Protein AF-A0AA37KWQ9-F1 (afdb_monomer)

Mean predicted aligned error: 9.17 Å

Radius of gyration: 20.0 Å; Cα contacts (8 Å, |Δi|>4): 66; chains: 1; bounding box: 49×27×64 Å

Sequence (111 aa):
MIFDPPLIQRNLFAMKKLIRIVLHAASLLGLMVIALTGRKDDLIYEMDPSIPPHAIEHGSGNHVVVAGVVFALVALVQAVLGVRTRSPWERTLSASLIIVGMVLVALSSAR

Structure (mmCIF, N/CA/C/O backbone):
data_AF-A0AA37KWQ9-F1
#
_entry.id   AF-A0AA37KWQ9-F1
#
loop_
_atom_site.group_PDB
_atom_site.id
_atom_site.type_symbol
_atom_site.label_atom_id
_atom_site.label_alt_id
_atom_site.label_comp_id
_atom_site.label_asym_id
_atom_site.label_entity_id
_atom_site.label_seq_id
_atom_site.pdbx_PDB_in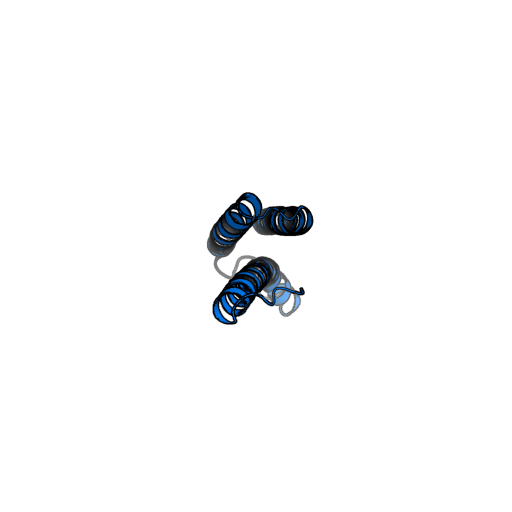s_code
_atom_site.Cartn_x
_atom_site.Cartn_y
_atom_site.Cartn_z
_atom_site.occupancy
_atom_site.B_iso_or_equiv
_atom_site.auth_seq_id
_atom_site.auth_comp_id
_atom_site.auth_asym_id
_atom_site.auth_atom_id
_atom_site.pdbx_PDB_model_num
ATOM 1 N N . MET A 1 1 ? -22.198 -5.043 37.375 1.00 43.47 1 MET A N 1
ATOM 2 C CA . MET A 1 1 ? -22.927 -5.606 36.218 1.00 43.47 1 MET A CA 1
ATOM 3 C C . MET A 1 1 ? -22.008 -5.544 35.012 1.00 43.47 1 MET A C 1
ATOM 5 O O . MET A 1 1 ? -21.673 -4.448 34.584 1.00 43.47 1 MET A O 1
ATOM 9 N N . ILE A 1 2 ? -21.532 -6.693 34.532 1.00 63.53 2 ILE A N 1
ATOM 10 C CA . ILE A 1 2 ? -20.770 -6.785 33.281 1.00 63.53 2 ILE A CA 1
ATOM 11 C C . ILE A 1 2 ? -21.821 -6.900 32.177 1.00 63.53 2 ILE A C 1
ATOM 13 O O . ILE A 1 2 ? -22.535 -7.895 32.108 1.00 63.53 2 ILE A O 1
ATOM 17 N N . PHE A 1 3 ? -21.999 -5.838 31.392 1.00 63.00 3 PHE A N 1
ATOM 18 C CA . PHE A 1 3 ? -22.842 -5.882 30.201 1.00 63.00 3 PHE A CA 1
ATOM 19 C C . PHE A 1 3 ? -22.073 -6.632 29.120 1.00 63.00 3 PHE A C 1
ATOM 21 O O . PHE A 1 3 ? -21.265 -6.040 28.404 1.00 63.00 3 PHE A O 1
ATOM 28 N N . ASP A 1 4 ? -22.308 -7.937 29.020 1.00 67.94 4 ASP A N 1
ATOM 29 C CA . ASP A 1 4 ? -21.870 -8.677 27.849 1.00 67.94 4 ASP A CA 1
ATOM 30 C C . ASP A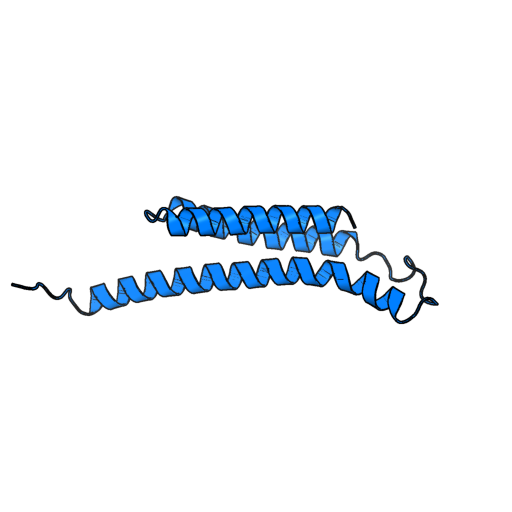 1 4 ? -22.614 -8.124 26.625 1.00 67.94 4 ASP A C 1
ATOM 32 O O . ASP A 1 4 ? -23.851 -8.098 26.605 1.00 67.94 4 ASP A O 1
ATOM 36 N N . PRO A 1 5 ? -21.897 -7.628 25.602 1.00 68.69 5 PRO A N 1
ATOM 37 C CA . PRO A 1 5 ? -22.543 -7.115 24.410 1.00 68.69 5 PRO A CA 1
ATOM 38 C C . PRO A 1 5 ? -23.295 -8.251 23.701 1.00 68.69 5 PRO A C 1
ATOM 40 O O . PRO A 1 5 ? -22.813 -9.390 23.672 1.00 68.69 5 PRO A O 1
ATOM 43 N N . PRO A 1 6 ? -24.449 -7.960 23.077 1.00 76.69 6 PRO A N 1
ATOM 44 C CA . PRO A 1 6 ? -25.245 -8.974 22.399 1.00 76.69 6 PRO A CA 1
ATOM 45 C C . PRO A 1 6 ? -24.416 -9.683 21.318 1.00 76.69 6 PRO A C 1
ATOM 47 O O . PRO A 1 6 ? -23.626 -9.055 20.609 1.00 7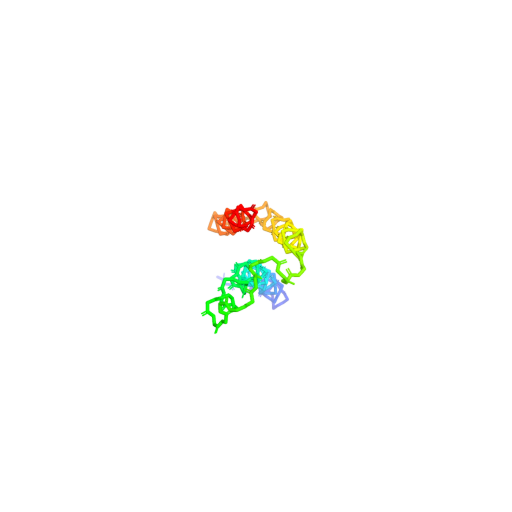6.69 6 PRO A O 1
ATOM 50 N N . LEU A 1 7 ? -24.622 -10.995 21.165 1.00 75.00 7 LEU A N 1
ATOM 51 C CA . LEU A 1 7 ? -23.888 -11.889 20.248 1.00 75.00 7 LEU A CA 1
ATOM 52 C C . LEU A 1 7 ? -23.708 -11.311 18.828 1.00 75.00 7 LEU A C 1
ATOM 54 O O . LEU A 1 7 ? -22.642 -11.429 18.224 1.00 75.00 7 LEU A O 1
ATOM 58 N N . ILE A 1 8 ? -24.726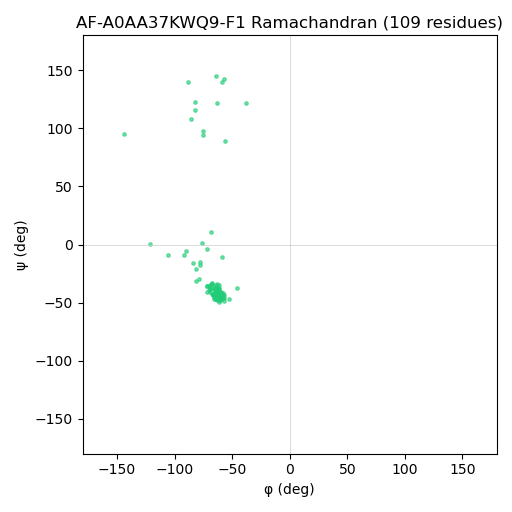 -10.608 18.328 1.00 72.81 8 ILE A N 1
ATOM 59 C CA . ILE A 1 8 ? -24.742 -9.953 17.012 1.00 72.81 8 ILE A CA 1
ATOM 60 C C . ILE A 1 8 ? -23.677 -8.844 16.906 1.00 72.81 8 ILE A C 1
ATOM 62 O O . ILE A 1 8 ? -22.973 -8.753 15.899 1.00 72.81 8 ILE A O 1
ATOM 66 N N . GLN A 1 9 ? -23.509 -8.023 17.948 1.00 74.69 9 GLN A N 1
ATOM 67 C CA . GLN A 1 9 ? -22.499 -6.958 17.981 1.00 74.69 9 GLN A CA 1
ATOM 68 C C . GLN A 1 9 ? -21.083 -7.547 17.979 1.00 74.69 9 GLN A C 1
ATOM 70 O O . GLN A 1 9 ? -20.245 -7.109 17.189 1.00 74.69 9 GLN A O 1
ATOM 75 N N . ARG A 1 10 ? -20.824 -8.586 18.790 1.00 74.56 10 ARG A N 1
ATOM 76 C CA . ARG A 1 10 ? -19.522 -9.284 18.819 1.00 74.56 10 ARG A CA 1
ATOM 77 C C . ARG A 1 10 ? -19.133 -9.826 17.446 1.00 74.56 10 ARG A C 1
ATOM 79 O O . ARG A 1 10 ? -18.005 -9.603 17.004 1.00 74.56 10 ARG A O 1
ATOM 86 N N . ASN A 1 11 ? -20.068 -10.478 16.758 1.00 81.56 11 ASN A N 1
ATOM 87 C CA . ASN A 1 11 ? -19.820 -11.048 15.434 1.00 81.56 11 ASN A CA 1
ATOM 88 C C . ASN A 1 11 ? -19.512 -9.963 14.397 1.00 81.56 11 ASN A C 1
ATOM 90 O O . ASN A 1 11 ? -18.574 -10.107 13.616 1.00 81.56 11 ASN A O 1
ATOM 94 N N . LEU A 1 12 ? -20.227 -8.837 14.438 1.00 80.75 12 LEU A N 1
ATOM 95 C CA . LEU A 1 12 ? -19.981 -7.722 13.527 1.00 80.75 12 LEU A CA 1
ATOM 96 C C . LEU A 1 12 ? -18.589 -7.101 13.721 1.00 80.75 12 LEU A C 1
ATOM 98 O O . LEU A 1 12 ? -17.905 -6.793 12.742 1.00 80.75 12 LEU A O 1
ATOM 102 N N . PHE A 1 13 ? -18.147 -6.919 14.969 1.00 80.56 13 PHE A N 1
ATOM 103 C CA . PHE A 1 13 ? -16.799 -6.423 15.261 1.00 80.56 13 PHE A CA 1
ATOM 104 C C . PHE A 1 13 ? -15.716 -7.408 14.809 1.00 80.56 13 PHE A C 1
ATOM 106 O O . PHE A 1 13 ? -14.741 -6.991 14.179 1.00 80.56 13 PHE A O 1
ATOM 113 N N . ALA A 1 14 ? -15.905 -8.704 15.071 1.00 82.00 14 ALA A N 1
ATOM 114 C CA . ALA A 1 14 ? -14.985 -9.748 14.633 1.00 82.00 14 ALA A CA 1
ATOM 115 C C . ALA A 1 14 ? -14.868 -9.799 13.101 1.00 82.00 14 ALA A C 1
ATOM 117 O O . ALA A 1 14 ? -13.756 -9.816 12.575 1.00 82.00 14 ALA A O 1
ATOM 118 N N . MET A 1 15 ? -15.991 -9.721 12.381 1.00 87.69 15 MET A N 1
ATOM 119 C CA . MET A 1 15 ? -16.001 -9.702 10.915 1.00 87.69 15 MET A CA 1
ATOM 120 C C . MET A 1 15 ? -15.314 -8.459 10.347 1.00 87.69 15 MET A C 1
ATOM 122 O O . MET A 1 15 ? -14.491 -8.574 9.443 1.00 87.69 15 MET A O 1
ATOM 126 N N . LYS A 1 16 ? -15.573 -7.270 10.905 1.00 85.56 16 LYS A N 1
ATOM 127 C CA . LYS A 1 16 ? -14.883 -6.036 10.487 1.00 85.56 16 LYS A CA 1
ATOM 128 C C . LYS A 1 16 ? -13.368 -6.139 10.676 1.00 85.56 16 LYS A C 1
ATOM 130 O O . LYS A 1 16 ? -12.617 -5.697 9.808 1.00 85.56 16 LYS A O 1
ATOM 135 N N . LYS A 1 17 ? -12.920 -6.732 11.787 1.00 85.44 17 LYS A N 1
ATOM 136 C CA . LYS A 1 17 ? -11.497 -6.971 12.056 1.00 85.44 17 LYS A CA 1
ATOM 137 C C . LYS A 1 17 ? -10.902 -7.979 11.070 1.00 85.44 17 LYS A C 1
ATOM 139 O O . LYS A 1 17 ? -9.833 -7.722 10.525 1.00 85.44 17 LYS A O 1
ATOM 144 N N . LEU 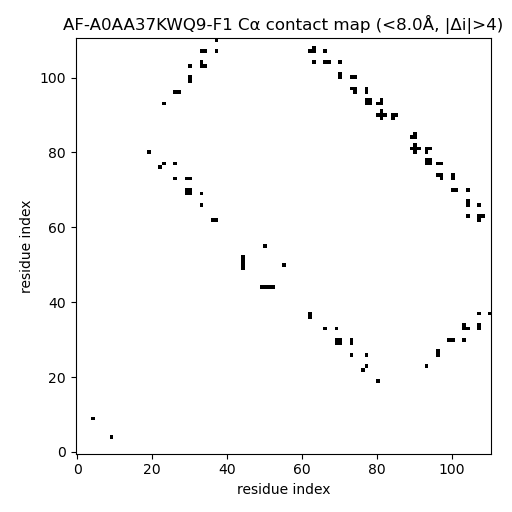A 1 18 ? -11.606 -9.078 10.797 1.00 89.94 18 LEU A N 1
ATOM 145 C CA . LEU A 1 18 ? -11.169 -10.098 9.843 1.00 89.94 18 LEU A CA 1
ATOM 146 C C . LEU A 1 18 ? -11.015 -9.524 8.430 1.00 89.94 18 LEU A C 1
ATOM 148 O O . LEU A 1 18 ? -9.979 -9.723 7.806 1.00 89.94 18 LEU A O 1
ATOM 152 N N . ILE A 1 19 ? -11.994 -8.746 7.960 1.00 89.31 19 ILE A N 1
ATOM 153 C CA . ILE A 1 19 ? -11.938 -8.091 6.645 1.00 89.31 19 ILE A CA 1
ATOM 154 C C . ILE A 1 19 ? -10.697 -7.197 6.537 1.00 89.31 19 ILE A C 1
ATOM 156 O O . ILE A 1 19 ? -9.999 -7.239 5.529 1.00 89.31 19 ILE A O 1
ATOM 160 N N . ARG A 1 20 ? -10.372 -6.423 7.582 1.00 87.44 20 ARG A N 1
ATOM 161 C CA . ARG A 1 20 ? -9.153 -5.596 7.587 1.00 87.44 20 ARG A CA 1
ATOM 162 C C . ARG A 1 20 ? -7.884 -6.435 7.476 1.00 87.44 20 ARG A C 1
ATOM 164 O O . ARG A 1 20 ? -7.019 -6.105 6.672 1.00 87.44 20 ARG A O 1
ATOM 171 N N . ILE A 1 21 ? -7.786 -7.522 8.243 1.00 89.75 21 ILE A N 1
ATOM 172 C CA . ILE A 1 21 ? -6.635 -8.435 8.185 1.00 89.75 21 ILE A CA 1
ATOM 173 C C . ILE A 1 21 ? -6.476 -8.999 6.769 1.00 89.75 21 ILE A C 1
ATOM 175 O O . ILE A 1 21 ? -5.377 -8.965 6.222 1.00 89.75 21 ILE A O 1
ATOM 179 N N . VAL A 1 22 ? -7.574 -9.445 6.154 1.00 93.88 22 VAL A N 1
ATOM 180 C CA . VAL A 1 22 ? -7.571 -9.964 4.779 1.00 93.88 22 VAL A CA 1
ATOM 181 C C . VAL A 1 22 ? -7.103 -8.901 3.784 1.00 93.88 22 VAL A C 1
ATOM 183 O O . VAL A 1 22 ? -6.292 -9.207 2.917 1.00 93.88 22 VAL A O 1
ATOM 186 N N . LEU A 1 23 ? -7.536 -7.645 3.923 1.00 93.00 23 LEU A N 1
ATOM 187 C CA . LEU A 1 23 ? -7.111 -6.558 3.032 1.00 93.00 23 LEU A CA 1
ATOM 188 C C . LEU A 1 23 ? -5.617 -6.226 3.165 1.00 93.00 23 LEU A C 1
ATOM 190 O O . LEU A 1 23 ? -4.956 -5.975 2.155 1.00 93.00 23 LEU A O 1
ATOM 194 N N . HIS A 1 24 ? -5.058 -6.256 4.379 1.00 91.38 24 HIS A N 1
ATOM 195 C CA . HIS A 1 24 ? -3.612 -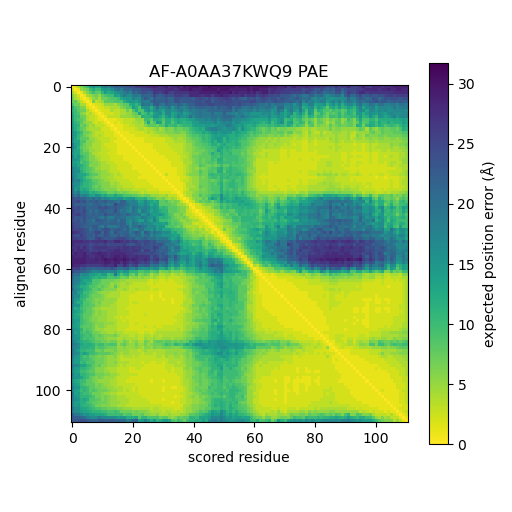6.107 4.568 1.00 91.38 24 HIS A CA 1
ATOM 196 C C . HIS A 1 24 ? -2.838 -7.295 3.989 1.00 91.38 24 HIS A C 1
ATOM 198 O O . HIS A 1 24 ? -1.850 -7.086 3.290 1.00 91.38 24 HIS A O 1
ATOM 204 N N . ALA A 1 25 ? -3.308 -8.527 4.205 1.00 93.69 25 ALA A N 1
ATOM 205 C CA . ALA A 1 25 ? -2.692 -9.723 3.632 1.00 93.69 25 ALA A CA 1
ATOM 206 C C . ALA A 1 25 ? -2.724 -9.704 2.094 1.00 93.69 25 ALA A C 1
ATOM 208 O O . ALA A 1 25 ? -1.707 -9.946 1.451 1.00 93.69 25 ALA A O 1
ATOM 209 N N . ALA A 1 26 ? -3.857 -9.331 1.496 1.00 93.44 26 ALA A N 1
ATOM 210 C CA . ALA A 1 26 ? -3.986 -9.167 0.051 1.00 93.44 26 ALA A CA 1
ATOM 211 C C . ALA A 1 26 ? -3.051 -8.075 -0.488 1.00 93.44 26 ALA A C 1
ATOM 213 O O . ALA A 1 26 ? -2.453 -8.239 -1.548 1.00 93.44 26 ALA A O 1
ATOM 214 N N . SER A 1 27 ? -2.869 -6.987 0.266 1.00 93.69 27 SER A N 1
ATOM 215 C CA . SER A 1 27 ? -1.926 -5.926 -0.099 1.00 93.69 27 SER A CA 1
ATOM 216 C C . SER A 1 27 ? -0.480 -6.413 -0.075 1.00 93.69 27 SER A C 1
ATOM 218 O O . SER A 1 27 ? 0.265 -6.138 -1.008 1.00 93.69 27 SER A O 1
ATOM 220 N N . LEU A 1 28 ? -0.092 -7.187 0.944 1.00 94.38 28 LEU A N 1
ATOM 221 C CA . LEU A 1 28 ? 1.227 -7.820 1.006 1.00 94.38 28 LEU A CA 1
ATOM 222 C C . LEU A 1 28 ? 1.461 -8.755 -0.184 1.00 94.38 28 LEU A C 1
ATOM 224 O O . LEU A 1 28 ? 2.524 -8.697 -0.795 1.00 94.38 28 LEU A O 1
ATOM 228 N N . LEU A 1 29 ? 0.465 -9.567 -0.550 1.00 93.88 29 LEU A N 1
ATOM 229 C CA . LEU A 1 29 ? 0.546 -10.433 -1.728 1.00 93.88 29 LEU A CA 1
ATOM 230 C C . LEU A 1 29 ? 0.713 -9.621 -3.017 1.00 93.88 29 LEU A C 1
ATOM 232 O O . LEU A 1 29 ? 1.579 -9.945 -3.824 1.00 93.88 29 LEU A O 1
ATOM 236 N N . GLY A 1 30 ? -0.054 -8.541 -3.189 1.00 91.06 30 GLY A N 1
ATOM 237 C CA . GLY A 1 30 ? 0.086 -7.641 -4.336 1.00 91.06 30 GLY A CA 1
ATOM 238 C C . GLY A 1 30 ? 1.491 -7.041 -4.439 1.00 91.06 30 GLY A C 1
ATOM 239 O O . GLY A 1 30 ? 2.109 -7.090 -5.498 1.00 91.06 30 GLY A O 1
ATOM 240 N N . LEU A 1 31 ? 2.041 -6.547 -3.327 1.00 92.88 31 LEU A N 1
ATOM 241 C CA . LEU A 1 31 ? 3.409 -6.022 -3.294 1.00 92.88 31 LEU A CA 1
ATOM 242 C C . LEU A 1 31 ? 4.461 -7.108 -3.564 1.00 92.88 31 LEU A C 1
ATOM 244 O O . LEU A 1 31 ? 5.444 -6.857 -4.259 1.00 92.88 31 LEU A O 1
ATOM 248 N N . MET A 1 32 ? 4.243 -8.330 -3.075 1.00 92.06 32 MET A N 1
ATOM 249 C CA . MET A 1 32 ? 5.130 -9.463 -3.342 1.00 92.06 32 MET A CA 1
ATOM 250 C C . MET A 1 32 ? 5.175 -9.814 -4.834 1.00 92.06 32 MET A C 1
ATOM 252 O O . MET A 1 32 ? 6.247 -10.111 -5.355 1.00 92.06 32 MET A O 1
ATOM 256 N N . VAL A 1 33 ? 4.044 -9.723 -5.542 1.00 88.56 33 VAL A N 1
ATOM 257 C CA . VAL A 1 33 ? 4.004 -9.907 -7.001 1.00 88.56 33 VAL A CA 1
ATOM 258 C C . VAL A 1 33 ? 4.902 -8.884 -7.699 1.00 88.56 33 VAL A C 1
ATOM 260 O O . VAL A 1 33 ? 5.717 -9.275 -8.533 1.00 88.56 33 VAL A O 1
ATOM 263 N N . ILE A 1 34 ? 4.834 -7.604 -7.313 1.00 88.44 34 ILE A N 1
ATOM 264 C CA . ILE A 1 34 ? 5.705 -6.556 -7.877 1.00 88.44 34 ILE A CA 1
ATOM 265 C C . ILE A 1 34 ? 7.184 -6.921 -7.676 1.00 88.44 34 ILE A C 1
ATOM 267 O O . ILE A 1 34 ? 7.959 -6.918 -8.629 1.00 88.44 34 ILE A O 1
ATOM 271 N N . ALA A 1 35 ? 7.562 -7.315 -6.457 1.00 86.19 35 ALA A N 1
ATOM 272 C CA . ALA A 1 35 ? 8.945 -7.650 -6.117 1.00 86.19 35 ALA A CA 1
ATOM 273 C C . ALA A 1 35 ? 9.500 -8.867 -6.886 1.00 86.19 35 ALA A C 1
ATOM 275 O O . ALA A 1 35 ? 10.691 -8.917 -7.192 1.00 86.19 35 ALA A O 1
ATOM 276 N N . LEU A 1 36 ? 8.658 -9.861 -7.182 1.00 81.88 36 LEU A N 1
ATOM 277 C CA . LEU A 1 36 ? 9.076 -11.087 -7.870 1.00 81.88 36 LEU A CA 1
ATOM 278 C C . LEU A 1 36 ? 9.173 -10.919 -9.386 1.00 81.88 36 LEU A C 1
ATOM 280 O O . LEU A 1 36 ? 9.987 -11.587 -10.023 1.00 81.88 36 LEU A O 1
ATOM 284 N N . THR A 1 37 ? 8.343 -10.055 -9.968 1.00 73.38 37 THR A N 1
ATOM 285 C CA . THR A 1 37 ? 8.259 -9.927 -11.428 1.00 73.38 37 THR A CA 1
ATOM 286 C C . THR A 1 37 ? 9.543 -9.327 -12.007 1.00 73.38 37 THR A C 1
ATOM 288 O O . THR A 1 37 ? 10.029 -9.826 -13.013 1.00 73.38 37 THR A O 1
ATOM 291 N N . GLY A 1 38 ? 10.174 -8.372 -11.315 1.00 63.31 38 GLY A N 1
ATOM 292 C CA . GLY A 1 38 ? 11.428 -7.747 -11.760 1.00 63.31 38 GLY A CA 1
ATOM 293 C C . GLY A 1 38 ? 12.709 -8.580 -11.584 1.00 63.31 38 GLY A C 1
ATOM 294 O O . GLY A 1 38 ? 13.783 -8.067 -11.872 1.00 63.31 38 GLY A O 1
ATOM 295 N N . ARG A 1 39 ? 12.639 -9.822 -11.070 1.00 64.31 39 ARG A N 1
ATOM 296 C CA . ARG A 1 39 ? 13.807 -10.722 -10.886 1.00 64.31 39 ARG A CA 1
ATOM 297 C C . ARG A 1 39 ? 13.881 -11.871 -11.894 1.00 64.31 39 ARG A C 1
ATOM 299 O O . ARG A 1 39 ? 14.859 -12.613 -11.881 1.00 64.31 39 ARG A O 1
ATOM 306 N N . LYS A 1 40 ? 12.836 -12.085 -12.698 1.00 63.00 40 LYS A N 1
ATOM 307 C CA . LYS A 1 40 ? 12.777 -13.229 -13.622 1.00 63.00 40 LYS A CA 1
ATOM 308 C C . LYS A 1 40 ? 13.761 -13.088 -14.776 1.00 63.00 40 LYS A C 1
ATOM 310 O O . LYS A 1 40 ? 14.393 -14.074 -15.134 1.00 63.00 40 LYS A O 1
ATOM 315 N N . ASP A 1 41 ? 13.909 -11.879 -15.297 1.00 61.31 41 ASP A N 1
ATOM 316 C CA . ASP A 1 41 ? 14.729 -11.631 -16.482 1.00 61.31 41 ASP A CA 1
ATOM 317 C C . ASP A 1 41 ? 16.226 -11.763 -16.151 1.00 61.31 41 ASP A C 1
ATOM 319 O O . ASP A 1 41 ? 16.955 -12.449 -16.866 1.00 61.31 41 ASP A O 1
ATOM 323 N N . ASP A 1 42 ? 16.643 -11.243 -14.989 1.00 63.88 42 ASP A N 1
ATOM 324 C CA . ASP A 1 42 ? 18.003 -11.404 -14.451 1.00 63.88 42 ASP A CA 1
ATOM 325 C C . ASP A 1 42 ? 18.376 -12.887 -14.269 1.00 63.88 42 ASP A C 1
ATOM 327 O O . ASP A 1 42 ? 19.473 -13.311 -14.627 1.00 63.88 42 ASP A O 1
ATOM 331 N N . LEU A 1 43 ? 17.449 -13.696 -13.738 1.00 63.88 43 LEU A N 1
ATOM 332 C CA . LEU A 1 43 ? 17.689 -15.115 -13.462 1.00 63.88 43 LEU A CA 1
ATOM 333 C C . LEU A 1 43 ? 17.818 -15.945 -14.746 1.00 63.88 43 LEU A C 1
ATOM 335 O O . LEU A 1 43 ? 18.618 -16.874 -14.803 1.00 63.88 43 LEU A O 1
ATOM 339 N N . ILE A 1 44 ? 17.021 -15.631 -15.771 1.00 66.06 44 ILE A N 1
ATOM 340 C CA . ILE A 1 44 ? 17.069 -16.340 -17.056 1.00 66.06 44 ILE A CA 1
ATOM 341 C C . ILE A 1 44 ? 18.396 -16.058 -17.761 1.00 66.06 44 ILE A C 1
ATOM 343 O O . ILE A 1 44 ? 19.029 -16.990 -18.251 1.00 66.06 44 ILE A O 1
ATOM 347 N N . TYR A 1 45 ? 18.845 -14.801 -17.746 1.00 63.47 45 TYR A N 1
ATOM 348 C CA . TYR A 1 45 ? 20.145 -14.422 -18.293 1.00 63.47 45 TYR A CA 1
ATOM 349 C C . TYR A 1 45 ? 21.312 -15.084 -17.541 1.00 63.47 45 TYR A C 1
ATOM 351 O O . TYR A 1 45 ? 22.284 -15.517 -18.155 1.00 63.47 45 TYR A O 1
ATOM 359 N N . GLU A 1 46 ? 21.209 -15.213 -16.215 1.00 68.81 46 GLU A N 1
ATOM 360 C CA . GLU A 1 46 ? 22.224 -15.893 -15.402 1.00 68.81 46 GLU A CA 1
ATOM 361 C C . GLU A 1 46 ? 22.279 -17.411 -15.665 1.00 68.81 46 GLU A C 1
ATOM 363 O O . GLU A 1 46 ? 23.355 -18.007 -15.630 1.00 68.81 46 GLU A O 1
ATOM 368 N N . MET A 1 47 ? 21.138 -18.045 -15.959 1.00 75.31 47 MET A N 1
ATOM 369 C CA . MET A 1 47 ? 21.061 -19.481 -16.255 1.00 75.31 47 MET A CA 1
ATOM 370 C C . MET A 1 47 ? 21.496 -19.849 -17.678 1.00 75.31 47 MET A C 1
ATOM 372 O O . MET A 1 47 ? 21.986 -20.961 -17.884 1.00 75.31 47 MET A O 1
ATOM 376 N N . ASP A 1 48 ? 21.312 -18.956 -18.650 1.00 73.12 48 ASP A N 1
ATOM 377 C CA . ASP A 1 48 ? 21.756 -19.162 -20.026 1.00 73.12 48 ASP A CA 1
ATOM 378 C C . ASP A 1 48 ? 22.244 -17.843 -20.658 1.00 73.12 48 ASP A C 1
ATOM 380 O O . ASP A 1 48 ? 21.450 -17.089 -21.232 1.00 73.12 48 ASP A O 1
ATOM 384 N N . PRO A 1 49 ? 23.562 -17.570 -20.615 1.00 69.50 49 PRO A N 1
ATOM 385 C CA . PRO A 1 49 ? 24.135 -16.337 -21.150 1.00 69.50 49 PRO A CA 1
ATOM 386 C C . PRO A 1 49 ? 24.128 -16.284 -22.686 1.00 69.50 49 PRO A C 1
ATOM 388 O O . PRO A 1 49 ? 24.538 -15.276 -23.264 1.00 69.50 49 PRO A O 1
ATOM 391 N N . SER A 1 50 ? 23.701 -17.354 -23.371 1.00 75.25 50 SER A N 1
ATOM 392 C CA . SER A 1 50 ? 23.548 -17.356 -24.829 1.00 75.25 50 SER A CA 1
ATOM 393 C C . SER A 1 50 ? 22.271 -16.650 -25.296 1.00 75.25 50 SER A C 1
ATOM 395 O O . SER A 1 50 ? 22.175 -16.291 -26.471 1.00 75.25 50 SER A O 1
ATOM 397 N N . ILE A 1 51 ? 21.323 -16.398 -24.385 1.00 67.00 51 ILE A N 1
ATOM 398 C CA . ILE A 1 51 ? 20.117 -15.612 -24.642 1.00 67.00 51 ILE A CA 1
ATOM 399 C C . ILE A 1 51 ? 20.478 -14.123 -24.514 1.00 67.00 51 ILE A C 1
ATOM 401 O O . ILE A 1 51 ? 20.825 -13.667 -23.422 1.00 67.00 51 ILE A O 1
ATOM 405 N N . PRO A 1 52 ? 20.398 -13.326 -25.597 1.00 63.59 52 PRO A N 1
ATOM 406 C CA . PRO A 1 52 ? 20.693 -11.904 -25.520 1.00 63.59 52 PRO A CA 1
ATOM 407 C C . PRO A 1 52 ? 19.773 -11.212 -24.500 1.00 63.59 52 PRO A C 1
ATOM 409 O O . PRO A 1 52 ? 18.565 -11.468 -24.526 1.00 63.59 52 PRO A O 1
ATOM 412 N N . PRO A 1 53 ? 20.281 -10.258 -23.693 1.00 56.44 53 PRO A N 1
ATOM 413 C CA . PRO A 1 53 ? 19.485 -9.537 -22.690 1.00 56.44 53 PRO A CA 1
ATOM 414 C C . PRO A 1 53 ? 18.282 -8.770 -23.276 1.00 56.44 53 PRO A C 1
ATOM 416 O O . PRO A 1 53 ? 17.430 -8.273 -22.545 1.00 56.44 53 PRO A O 1
ATOM 419 N N . HIS A 1 54 ? 18.213 -8.652 -24.605 1.00 56.50 54 HIS A N 1
ATOM 420 C CA . HIS A 1 54 ? 17.175 -7.942 -25.353 1.00 56.50 54 HIS A CA 1
ATOM 421 C C . HIS A 1 54 ? 16.416 -8.841 -26.349 1.00 56.50 54 HIS A C 1
ATOM 423 O O . HIS A 1 54 ? 15.555 -8.348 -27.070 1.00 56.50 54 HIS A O 1
ATOM 429 N N . ALA A 1 55 ? 16.744 -10.139 -26.438 1.00 55.44 55 ALA A N 1
ATOM 430 C CA . ALA A 1 55 ? 16.081 -11.072 -27.359 1.00 55.44 55 ALA A CA 1
ATOM 431 C C . ALA A 1 55 ? 14.751 -11.604 -26.816 1.00 55.44 55 ALA A C 1
ATOM 433 O O . ALA A 1 55 ? 13.898 -12.036 -27.589 1.00 55.44 55 ALA A O 1
ATOM 434 N N . ILE A 1 56 ? 14.557 -11.541 -25.496 1.00 56.84 56 ILE A N 1
ATOM 435 C CA . ILE A 1 56 ? 13.231 -11.659 -24.900 1.00 56.84 56 ILE A CA 1
ATOM 436 C C . ILE A 1 56 ? 12.550 -10.318 -25.166 1.00 56.84 56 ILE A C 1
ATOM 438 O O . ILE A 1 56 ? 12.835 -9.322 -24.498 1.00 56.84 56 ILE A O 1
ATOM 442 N N . GLU A 1 57 ? 11.735 -10.288 -26.222 1.00 48.97 57 GLU A N 1
ATOM 443 C CA . GLU A 1 57 ? 10.943 -9.137 -26.648 1.00 48.97 57 GLU A CA 1
ATOM 444 C C . GLU A 1 57 ? 10.402 -8.395 -25.423 1.00 48.97 57 GLU A C 1
ATOM 446 O O . GLU A 1 57 ? 9.763 -8.981 -24.547 1.00 48.97 57 GLU A O 1
ATOM 451 N N . HIS A 1 58 ? 10.750 -7.114 -25.328 1.00 51.28 58 HIS A N 1
ATOM 452 C CA . HIS A 1 58 ? 10.519 -6.270 -24.171 1.00 51.28 58 HIS A CA 1
ATOM 453 C C . HIS A 1 58 ? 9.036 -6.202 -23.767 1.00 51.28 58 HIS A C 1
ATOM 455 O O . HIS A 1 58 ? 8.328 -5.241 -24.048 1.00 51.28 58 HIS A O 1
ATOM 461 N N . GLY A 1 59 ? 8.622 -7.136 -22.913 1.00 50.00 59 GLY A N 1
ATOM 462 C CA . GLY A 1 59 ? 7.567 -6.935 -21.923 1.00 50.00 59 GLY A CA 1
ATOM 463 C C . GLY A 1 59 ? 7.983 -5.961 -20.808 1.00 50.00 59 GLY A C 1
ATOM 464 O O . GLY A 1 59 ? 7.278 -5.856 -19.804 1.00 50.00 59 GLY A O 1
ATOM 465 N N . SER A 1 60 ? 9.114 -5.254 -20.963 1.00 54.09 60 SER A N 1
ATOM 466 C CA . SER A 1 60 ? 9.638 -4.256 -20.023 1.00 54.09 60 SER A CA 1
ATOM 467 C C . SER A 1 60 ? 8.583 -3.187 -19.682 1.00 54.09 60 SER A C 1
ATOM 469 O O . SER A 1 60 ? 8.258 -2.959 -18.521 1.00 54.09 60 SER A O 1
ATOM 471 N N . GLY A 1 61 ? 7.901 -2.633 -20.690 1.00 57.56 61 GLY A N 1
ATOM 472 C CA . GLY A 1 61 ? 6.796 -1.700 -20.442 1.00 57.56 61 GLY A CA 1
ATOM 473 C C . GLY A 1 61 ? 5.608 -2.349 -19.720 1.00 57.56 61 GLY A C 1
ATOM 474 O O . GLY A 1 61 ? 4.970 -1.725 -18.874 1.00 57.56 61 GLY A O 1
ATOM 475 N N . ASN A 1 62 ? 5.322 -3.621 -20.010 1.00 73.12 62 ASN A N 1
ATOM 476 C CA . ASN A 1 62 ? 4.159 -4.306 -19.456 1.00 73.12 62 ASN A CA 1
ATOM 477 C C . ASN A 1 62 ? 4.309 -4.561 -17.949 1.00 73.12 62 ASN A C 1
ATOM 479 O O . ASN A 1 62 ? 3.360 -4.345 -17.200 1.00 73.12 62 ASN A O 1
ATOM 483 N N . HIS A 1 63 ? 5.492 -4.960 -17.471 1.00 75.50 63 HIS A N 1
ATOM 484 C CA . HIS A 1 63 ? 5.673 -5.225 -16.042 1.00 75.50 63 HIS A CA 1
ATOM 485 C C . HIS A 1 63 ? 5.673 -3.938 -15.201 1.00 75.50 63 HIS A C 1
ATOM 487 O O . HIS A 1 63 ? 5.101 -3.948 -14.112 1.00 75.50 63 HIS A O 1
ATOM 493 N N . VAL A 1 64 ? 6.219 -2.823 -15.707 1.00 82.44 64 VAL A N 1
ATOM 494 C CA . VAL A 1 64 ? 6.160 -1.514 -15.026 1.00 82.44 64 VAL A CA 1
ATOM 495 C C . VAL A 1 64 ? 4.718 -1.009 -14.945 1.00 82.44 64 VAL A C 1
ATOM 497 O O . VAL A 1 64 ? 4.275 -0.550 -13.891 1.00 82.44 64 VAL A O 1
ATOM 500 N N . VAL A 1 65 ? 3.946 -1.147 -16.030 1.00 85.44 65 VAL A N 1
ATOM 501 C CA . VAL A 1 65 ? 2.517 -0.791 -16.049 1.00 85.44 65 VAL A CA 1
ATOM 502 C C . VAL A 1 65 ? 1.726 -1.663 -15.072 1.00 85.44 65 VAL A C 1
ATOM 504 O O . VAL A 1 65 ? 0.953 -1.137 -14.271 1.00 85.44 65 VAL A O 1
ATOM 507 N N . VAL A 1 66 ? 1.950 -2.980 -15.073 1.00 86.88 66 VAL A N 1
ATOM 508 C CA . VAL A 1 66 ? 1.309 -3.905 -14.125 1.00 86.88 66 VAL A CA 1
ATOM 509 C C . VAL A 1 66 ? 1.690 -3.560 -12.684 1.00 86.88 66 VAL A C 1
ATOM 511 O O . VAL A 1 66 ? 0.805 -3.482 -11.832 1.00 86.88 66 VAL A O 1
ATOM 514 N N . ALA A 1 67 ? 2.966 -3.283 -12.403 1.00 89.56 67 ALA A N 1
ATOM 515 C CA . ALA A 1 67 ? 3.426 -2.860 -11.084 1.00 89.56 67 ALA A CA 1
ATOM 516 C C . ALA A 1 67 ? 2.740 -1.563 -10.633 1.00 89.56 67 ALA A C 1
ATOM 518 O O . ALA A 1 67 ? 2.264 -1.483 -9.499 1.00 89.56 67 ALA A O 1
ATOM 519 N N . GLY A 1 68 ? 2.614 -0.584 -11.532 1.00 90.75 68 GLY A N 1
ATOM 520 C CA . GLY A 1 68 ? 1.899 0.665 -11.283 1.00 90.75 68 GLY A CA 1
ATOM 521 C C . GLY A 1 68 ? 0.418 0.453 -10.963 1.00 90.75 68 GLY A C 1
ATOM 522 O O . GLY A 1 68 ? -0.084 1.013 -9.988 1.00 90.75 68 GLY A O 1
ATOM 523 N N . VAL A 1 69 ? -0.281 -0.396 -11.724 1.00 93.44 69 VAL A N 1
ATOM 524 C CA . VAL A 1 69 ? -1.702 -0.716 -11.491 1.00 93.44 69 VAL A CA 1
ATOM 525 C C . VAL A 1 69 ? -1.898 -1.454 -10.165 1.00 93.44 69 VAL A C 1
ATOM 527 O O . VAL A 1 69 ? -2.763 -1.076 -9.371 1.00 93.44 69 VAL A O 1
ATOM 530 N N . VAL A 1 70 ? -1.084 -2.477 -9.889 1.00 93.06 70 VAL A N 1
ATOM 531 C CA . VAL A 1 70 ? -1.143 -3.231 -8.626 1.00 93.06 70 VAL A CA 1
ATOM 532 C C . VAL A 1 70 ? -0.871 -2.304 -7.445 1.00 93.06 70 VAL A C 1
ATOM 534 O O . VAL A 1 70 ? -1.614 -2.324 -6.460 1.00 93.06 70 VAL A O 1
ATOM 537 N N . PHE A 1 71 ? 0.140 -1.440 -7.550 1.00 95.50 71 PHE A N 1
ATOM 538 C CA . PHE A 1 71 ? 0.438 -0.459 -6.516 1.00 95.50 71 PHE A CA 1
ATOM 539 C C . PHE A 1 71 ? -0.702 0.540 -6.318 1.00 95.50 71 PHE A C 1
ATOM 541 O O . PHE A 1 71 ? -1.071 0.789 -5.175 1.00 95.50 71 PHE A O 1
ATOM 548 N N . ALA A 1 72 ? -1.301 1.073 -7.385 1.00 96.31 72 ALA A N 1
ATOM 549 C CA . ALA A 1 72 ? -2.420 2.007 -7.278 1.00 96.31 72 ALA A CA 1
ATOM 550 C C . ALA A 1 72 ? -3.605 1.392 -6.513 1.00 96.31 72 ALA A C 1
ATOM 552 O O . ALA A 1 72 ? -4.184 2.041 -5.640 1.00 96.31 72 ALA A O 1
ATOM 553 N N . LEU A 1 73 ? -3.923 0.119 -6.778 1.00 96.06 73 LEU A N 1
ATOM 554 C CA . LEU A 1 73 ? -4.957 -0.617 -6.046 1.00 96.06 73 LEU A CA 1
ATOM 555 C C . LEU A 1 73 ? -4.598 -0.788 -4.565 1.00 96.06 73 LEU A C 1
ATOM 557 O O . LEU A 1 73 ? -5.423 -0.503 -3.694 1.00 96.06 73 LEU A O 1
ATOM 561 N N . VAL A 1 74 ? -3.364 -1.206 -4.265 1.00 95.69 74 VAL A N 1
ATOM 562 C CA . VAL A 1 74 ? -2.881 -1.344 -2.882 1.00 95.69 74 VAL A CA 1
ATOM 563 C C . VAL A 1 74 ? -2.923 0.001 -2.158 1.00 95.69 74 VAL A C 1
ATOM 565 O O . VAL A 1 74 ? -3.465 0.087 -1.057 1.00 95.69 74 VAL A O 1
ATOM 568 N N . ALA A 1 75 ? -2.409 1.060 -2.777 1.00 96.00 75 ALA A N 1
ATOM 569 C CA . ALA A 1 75 ? -2.360 2.395 -2.204 1.00 96.00 75 ALA A CA 1
ATOM 570 C C . ALA A 1 75 ? -3.762 2.936 -1.916 1.00 96.00 75 ALA A C 1
ATOM 572 O O . ALA A 1 75 ? -3.992 3.476 -0.836 1.00 96.00 75 ALA A O 1
ATOM 573 N N . LEU A 1 76 ? -4.718 2.722 -2.825 1.00 97.19 76 LEU A N 1
ATOM 574 C CA . LEU A 1 76 ? -6.113 3.100 -2.617 1.00 97.19 76 LEU A CA 1
ATOM 575 C C . LEU A 1 76 ? -6.723 2.367 -1.415 1.00 97.19 76 LEU A C 1
ATOM 577 O O . LEU A 1 76 ? -7.306 3.002 -0.534 1.00 97.19 76 LEU A O 1
ATOM 581 N N . VAL A 1 77 ? -6.563 1.042 -1.342 1.00 94.94 77 VAL A N 1
ATOM 582 C CA . VAL A 1 77 ? -7.078 0.238 -0.223 1.00 94.94 77 VAL A CA 1
ATOM 583 C C . VAL A 1 77 ? -6.453 0.687 1.099 1.00 94.94 77 VAL A C 1
ATOM 585 O O . VAL A 1 77 ? -7.176 0.936 2.066 1.00 94.94 77 VAL A O 1
ATOM 588 N N . GLN A 1 78 ? -5.129 0.846 1.145 1.00 94.75 78 GLN A N 1
ATOM 589 C CA . GLN A 1 78 ? -4.417 1.266 2.351 1.00 94.75 78 GLN A CA 1
ATOM 590 C C . GLN A 1 78 ? -4.764 2.704 2.759 1.00 94.75 78 GLN A C 1
ATOM 592 O O . GLN A 1 78 ? -4.949 2.968 3.945 1.00 94.75 78 GLN A O 1
ATOM 597 N N . ALA A 1 79 ? -4.955 3.625 1.811 1.00 94.62 79 ALA A N 1
ATOM 598 C CA . ALA A 1 79 ? -5.403 4.985 2.104 1.00 94.62 79 ALA A CA 1
ATOM 599 C C . ALA A 1 79 ? -6.804 4.990 2.734 1.00 94.62 79 ALA A C 1
ATOM 601 O O . ALA A 1 79 ? -7.023 5.625 3.768 1.00 94.62 79 ALA A O 1
ATOM 602 N N . VAL A 1 80 ? -7.744 4.224 2.168 1.00 94.62 80 VAL A N 1
ATOM 603 C CA . VAL A 1 80 ? -9.102 4.094 2.717 1.00 94.62 80 VAL A CA 1
ATOM 604 C C . VAL A 1 80 ? -9.074 3.493 4.125 1.00 94.62 80 VAL A C 1
ATOM 606 O O . VAL A 1 80 ? -9.772 3.986 5.016 1.00 94.62 80 VAL A O 1
ATOM 609 N N . LEU A 1 81 ? -8.267 2.453 4.359 1.00 92.25 81 LEU A N 1
ATOM 610 C CA . LEU A 1 81 ? -8.119 1.841 5.683 1.00 92.25 81 LEU A CA 1
ATOM 611 C C . LEU A 1 81 ? -7.475 2.799 6.693 1.00 92.25 81 LEU A C 1
ATOM 613 O O . LEU A 1 81 ? -7.985 2.936 7.808 1.00 92.25 81 LEU A O 1
ATOM 617 N N . GLY A 1 82 ? -6.425 3.510 6.283 1.00 91.38 82 GLY A N 1
ATOM 618 C CA . GLY A 1 82 ? -5.711 4.482 7.105 1.00 91.38 82 GLY A CA 1
ATOM 619 C C . GLY A 1 82 ? -6.583 5.666 7.528 1.00 91.38 82 GLY A C 1
ATOM 620 O O . GLY A 1 82 ? -6.528 6.081 8.682 1.00 91.38 82 GLY A O 1
ATOM 621 N N . VAL A 1 83 ? -7.446 6.177 6.646 1.00 92.56 83 VAL A N 1
ATOM 622 C CA . VAL A 1 83 ? -8.383 7.266 6.987 1.00 92.56 83 VAL A CA 1
ATOM 623 C C . VAL A 1 83 ? -9.508 6.778 7.906 1.00 92.56 83 VAL A C 1
ATOM 625 O O . VAL A 1 83 ? -9.962 7.511 8.783 1.00 92.56 83 VAL A O 1
ATOM 628 N N . ARG A 1 84 ? -9.975 5.536 7.727 1.00 89.38 84 ARG A N 1
ATOM 629 C CA . ARG A 1 84 ? -11.118 4.992 8.482 1.00 89.38 84 ARG A CA 1
ATOM 630 C C . ARG A 1 84 ? -10.755 4.424 9.850 1.00 89.38 84 ARG A C 1
ATOM 632 O O . ARG A 1 84 ? -11.658 4.158 10.650 1.00 89.38 84 ARG A O 1
ATOM 639 N N . THR A 1 85 ? -9.482 4.170 10.127 1.00 87.88 85 THR A N 1
ATOM 640 C CA . THR A 1 85 ? -9.070 3.635 11.424 1.00 87.88 85 THR A CA 1
ATOM 641 C C . THR A 1 85 ? -8.798 4.739 12.444 1.00 87.88 85 THR A C 1
ATOM 643 O O . THR A 1 85 ? -8.223 5.779 12.141 1.00 87.88 85 THR A O 1
ATOM 646 N N . ARG A 1 86 ? -9.218 4.494 13.689 1.00 86.25 86 ARG A N 1
ATOM 647 C CA . ARG A 1 86 ? -8.883 5.333 14.850 1.00 86.25 86 ARG A CA 1
ATOM 648 C C . ARG A 1 86 ? -7.624 4.846 15.570 1.00 86.25 86 ARG A C 1
ATOM 650 O O . ARG A 1 86 ? -7.138 5.529 16.463 1.00 86.25 86 ARG A O 1
ATOM 657 N N . SER A 1 87 ? -7.112 3.668 15.206 1.00 89.06 87 SER A N 1
ATOM 658 C CA . SER A 1 87 ? -5.910 3.104 15.809 1.00 89.06 87 SER A CA 1
ATOM 659 C C . SER A 1 87 ? -4.666 3.713 15.155 1.00 89.06 87 SER A C 1
ATOM 661 O O . SER A 1 87 ? -4.506 3.576 13.937 1.00 89.06 87 SER A O 1
ATOM 663 N N . PRO A 1 88 ? -3.763 4.352 15.922 1.00 89.38 88 PRO A N 1
ATOM 664 C CA . PRO A 1 88 ? -2.525 4.895 15.368 1.00 89.38 88 PRO A CA 1
ATOM 665 C C . PRO A 1 88 ? -1.656 3.790 14.754 1.00 89.38 88 PRO A C 1
ATOM 667 O O . PRO A 1 88 ? -1.061 3.997 13.703 1.00 89.38 88 PRO A O 1
ATOM 670 N N . TRP A 1 89 ? -1.664 2.590 15.343 1.00 89.25 89 TRP A N 1
ATOM 671 C CA . TRP A 1 89 ? -0.925 1.434 14.835 1.00 89.25 89 TRP A CA 1
ATOM 672 C C . TRP A 1 89 ? -1.391 0.995 13.442 1.00 89.25 89 TRP A C 1
ATOM 674 O O . TRP A 1 89 ? -0.579 0.792 12.544 1.00 89.25 89 TRP A O 1
ATOM 684 N N . GLU A 1 90 ? -2.706 0.895 13.233 1.00 88.19 90 GLU A N 1
ATOM 685 C CA . GLU A 1 90 ? -3.265 0.504 11.932 1.00 88.19 90 GLU A CA 1
ATOM 686 C C . GLU A 1 90 ? -3.014 1.576 10.858 1.00 88.19 90 GLU A C 1
ATOM 688 O O . GLU A 1 90 ? -2.787 1.247 9.691 1.00 88.19 90 GLU A O 1
ATOM 693 N N . ARG A 1 91 ? -2.998 2.859 11.249 1.00 91.31 91 ARG A N 1
ATOM 694 C CA . ARG A 1 91 ? -2.591 3.962 10.364 1.00 91.3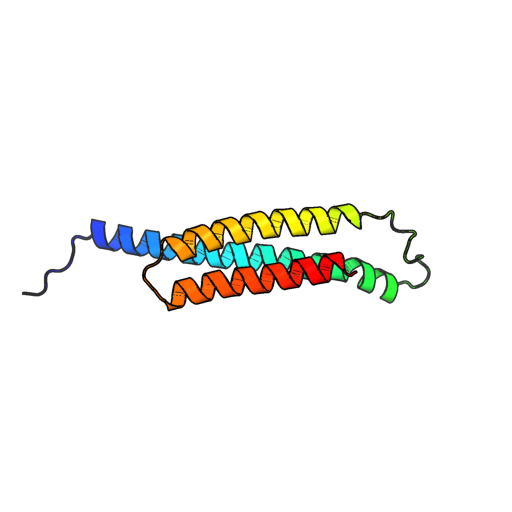1 91 ARG A CA 1
ATOM 695 C C . ARG A 1 91 ? -1.139 3.824 9.937 1.00 91.31 91 ARG A C 1
ATOM 697 O O . ARG A 1 91 ? -0.859 3.923 8.745 1.00 91.31 91 ARG A O 1
ATOM 704 N N . THR A 1 92 ? -0.241 3.566 10.885 1.00 94.00 92 THR A N 1
ATOM 705 C CA . THR A 1 92 ? 1.183 3.359 10.598 1.00 94.00 92 THR A CA 1
ATOM 706 C C . THR A 1 92 ? 1.393 2.163 9.677 1.00 94.00 92 THR A C 1
ATOM 708 O O . THR A 1 92 ? 2.148 2.273 8.718 1.00 94.00 92 THR A O 1
ATOM 711 N N . LEU A 1 93 ? 0.685 1.054 9.906 1.00 93.19 93 LEU A N 1
ATOM 712 C CA . LEU A 1 93 ? 0.773 -0.131 9.052 1.00 93.19 93 LEU A CA 1
ATOM 713 C C . LEU A 1 93 ? 0.255 0.129 7.628 1.00 93.19 93 LEU A C 1
ATOM 715 O O . LEU A 1 93 ? 0.838 -0.340 6.656 1.00 93.19 93 LEU A O 1
ATOM 719 N N . SER A 1 94 ? -0.813 0.914 7.485 1.00 92.94 94 SER A N 1
ATOM 720 C CA . SER A 1 94 ? -1.308 1.298 6.158 1.00 92.94 94 SER A CA 1
ATOM 721 C C . SER A 1 94 ? -0.310 2.205 5.431 1.00 92.94 94 SER A C 1
ATOM 723 O O . SER A 1 94 ? -0.027 2.007 4.251 1.00 92.94 94 SER A O 1
ATOM 725 N N . ALA A 1 95 ? 0.274 3.173 6.145 1.00 95.38 95 ALA A N 1
ATOM 726 C CA . ALA A 1 95 ? 1.286 4.070 5.598 1.00 95.38 95 ALA A CA 1
ATOM 727 C C . ALA A 1 95 ? 2.571 3.326 5.202 1.00 95.38 95 ALA A C 1
ATOM 729 O O . ALA A 1 95 ? 3.122 3.592 4.136 1.00 95.38 95 ALA A O 1
ATOM 730 N N . SER A 1 96 ? 3.031 2.367 6.012 1.00 95.06 96 SER A N 1
ATOM 731 C CA . SER A 1 96 ? 4.234 1.593 5.701 1.00 95.06 96 SER A CA 1
ATOM 732 C C . SER A 1 96 ? 4.052 0.744 4.445 1.00 95.06 96 SER A C 1
ATOM 734 O O . SER A 1 96 ? 4.946 0.726 3.605 1.00 95.06 96 SER A O 1
ATOM 736 N N . LEU A 1 97 ? 2.886 0.120 4.252 1.00 94.31 97 LEU A N 1
ATOM 737 C CA . LEU A 1 97 ? 2.579 -0.626 3.026 1.00 94.31 97 LEU A CA 1
ATOM 738 C C . LEU A 1 97 ? 2.593 0.269 1.779 1.00 94.31 97 LEU A C 1
ATOM 740 O O . LEU A 1 97 ? 3.092 -0.147 0.735 1.00 94.31 97 LEU A O 1
ATOM 744 N N . ILE A 1 98 ? 2.103 1.508 1.887 1.00 96.75 98 ILE A N 1
ATOM 745 C CA . ILE A 1 98 ? 2.172 2.485 0.790 1.00 96.75 98 ILE A CA 1
ATOM 746 C C . ILE A 1 98 ? 3.628 2.840 0.475 1.00 96.75 98 ILE A C 1
ATOM 748 O O . ILE A 1 98 ? 4.019 2.823 -0.689 1.00 96.75 98 ILE A O 1
ATOM 752 N N . ILE A 1 99 ? 4.440 3.126 1.497 1.00 97.06 99 ILE A N 1
ATOM 753 C CA . ILE A 1 99 ? 5.857 3.475 1.319 1.00 97.06 99 ILE A CA 1
ATOM 754 C C . ILE A 1 99 ? 6.620 2.313 0.674 1.00 97.06 99 ILE A C 1
ATOM 756 O O . ILE A 1 99 ? 7.338 2.520 -0.300 1.00 97.06 99 ILE A O 1
ATOM 760 N N . VAL A 1 100 ? 6.429 1.084 1.163 1.00 95.81 100 VAL A N 1
ATOM 761 C CA . VAL A 1 100 ? 7.053 -0.115 0.581 1.00 95.81 100 VAL A CA 1
ATOM 762 C C . VAL A 1 100 ? 6.637 -0.285 -0.877 1.00 95.81 100 VAL A C 1
ATOM 764 O O . VAL A 1 100 ? 7.491 -0.512 -1.729 1.00 95.81 100 VAL A O 1
ATOM 767 N N . GLY A 1 101 ? 5.349 -0.132 -1.189 1.00 94.44 101 GLY A N 1
ATOM 768 C CA . GLY A 1 10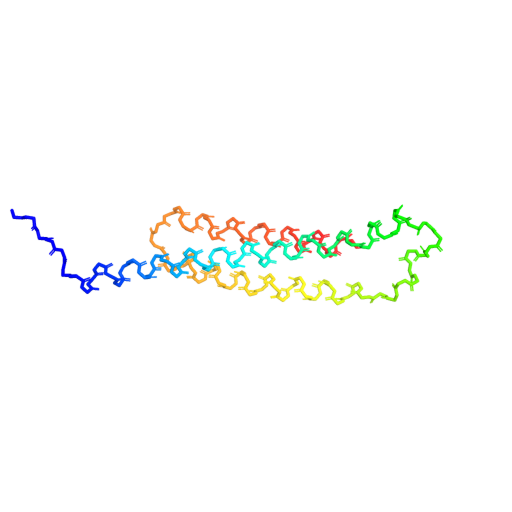1 ? 4.872 -0.219 -2.566 1.00 94.44 101 GLY A CA 1
ATOM 769 C C . GLY A 1 101 ? 5.472 0.844 -3.484 1.00 94.44 101 GLY A C 1
ATOM 770 O O . GLY A 1 101 ? 5.878 0.524 -4.596 1.00 94.44 101 GLY A O 1
ATOM 771 N N . MET A 1 102 ? 5.611 2.077 -2.998 1.00 95.38 102 MET A N 1
ATOM 772 C CA . MET A 1 102 ? 6.248 3.165 -3.740 1.00 95.38 102 MET A CA 1
ATOM 773 C C . MET A 1 102 ? 7.710 2.841 -4.062 1.00 95.38 102 MET A C 1
ATOM 775 O O . MET A 1 102 ? 8.141 3.018 -5.199 1.00 95.38 102 MET A O 1
ATOM 779 N N . VAL A 1 103 ? 8.453 2.311 -3.084 1.00 94.12 103 VAL A N 1
ATOM 780 C CA . VAL A 1 103 ? 9.837 1.860 -3.284 1.00 94.12 103 VAL A CA 1
ATOM 781 C C . VAL A 1 103 ? 9.896 0.724 -4.304 1.00 94.12 103 VAL A C 1
ATOM 783 O O . VAL A 1 103 ? 10.728 0.765 -5.202 1.00 94.12 103 VAL A O 1
ATOM 786 N N . LEU A 1 104 ? 9.004 -0.265 -4.215 1.00 91.44 104 LEU A N 1
ATOM 787 C CA . LEU A 1 104 ? 8.976 -1.391 -5.152 1.00 91.44 104 LEU A CA 1
ATOM 788 C C . LEU A 1 104 ? 8.683 -0.955 -6.590 1.00 91.44 104 LEU A C 1
ATOM 790 O O . LEU A 1 104 ? 9.337 -1.439 -7.508 1.00 91.44 104 LEU A O 1
ATOM 794 N N . VAL A 1 105 ? 7.746 -0.026 -6.793 1.00 90.62 105 VAL A N 1
ATOM 795 C CA . VAL A 1 105 ? 7.477 0.534 -8.125 1.00 90.62 105 VAL A CA 1
ATOM 796 C C . VAL A 1 105 ? 8.683 1.316 -8.632 1.00 90.62 105 VAL A C 1
ATOM 798 O O . VAL A 1 105 ? 9.094 1.107 -9.765 1.00 90.62 105 VAL A O 1
ATOM 801 N N . ALA A 1 106 ? 9.299 2.157 -7.797 1.00 89.44 106 ALA A N 1
ATOM 802 C CA . ALA A 1 106 ? 10.492 2.904 -8.188 1.00 89.44 106 ALA A CA 1
ATOM 803 C C . ALA A 1 106 ? 11.650 1.975 -8.593 1.00 89.44 106 ALA A C 1
ATOM 805 O O . ALA A 1 106 ? 12.310 2.219 -9.599 1.00 89.44 106 ALA A O 1
ATOM 806 N N . LEU A 1 107 ? 11.861 0.884 -7.848 1.00 85.75 107 LEU A N 1
ATOM 807 C CA . LEU A 1 107 ? 12.858 -0.137 -8.172 1.00 85.75 107 LEU A CA 1
ATOM 808 C C . LEU A 1 107 ? 12.510 -0.921 -9.438 1.00 85.75 107 LEU A C 1
ATOM 810 O O . LEU A 1 107 ? 13.419 -1.323 -10.152 1.00 85.75 107 LEU A O 1
ATOM 814 N N . SER A 1 108 ? 11.224 -1.153 -9.7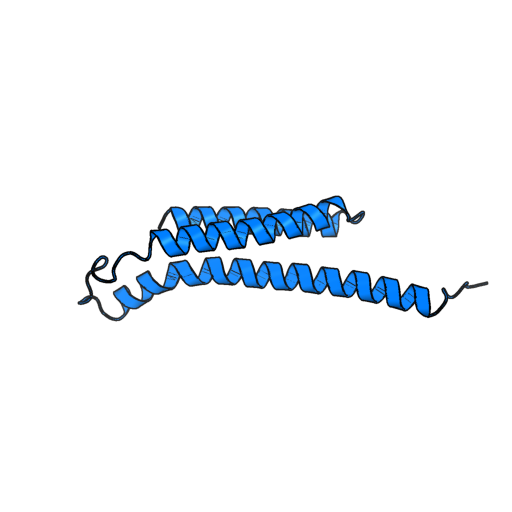09 1.00 81.50 108 SER A N 1
ATOM 815 C CA . SER A 1 108 ? 10.781 -1.801 -10.945 1.00 81.50 108 SER A CA 1
ATOM 816 C C . SER A 1 108 ? 10.967 -0.901 -12.162 1.00 81.50 108 SER A C 1
ATOM 818 O O . SER A 1 108 ? 11.285 -1.413 -13.220 1.00 81.50 108 SER A O 1
ATOM 820 N N . SER A 1 109 ? 10.768 0.411 -12.026 1.00 75.94 109 SER A N 1
ATOM 821 C CA . SER A 1 109 ? 10.941 1.369 -13.127 1.00 75.94 109 SER A CA 1
ATOM 822 C C . SER A 1 109 ? 12.404 1.719 -13.415 1.00 75.94 109 SER A C 1
ATOM 824 O O . SER A 1 109 ? 12.692 2.305 -14.452 1.00 75.94 109 SER A O 1
ATOM 826 N N . ALA A 1 110 ? 13.310 1.449 -12.472 1.00 69.75 110 ALA A N 1
ATOM 827 C CA . ALA A 1 110 ? 14.742 1.719 -12.606 1.00 69.75 110 ALA A CA 1
ATOM 828 C C . ALA A 1 110 ? 15.537 0.545 -13.212 1.00 69.75 110 ALA A C 1
ATOM 830 O O . ALA A 1 110 ? 16.742 0.689 -13.420 1.00 69.75 110 ALA A O 1
ATOM 831 N N . ARG A 1 111 ? 14.884 -0.602 -13.430 1.00 61.66 111 ARG A N 1
ATOM 832 C CA . ARG A 1 111 ? 15.425 -1.798 -14.089 1.00 61.66 111 ARG A CA 1
ATOM 833 C C . ARG A 1 111 ? 15.021 -1.796 -15.558 1.00 61.66 111 ARG A C 1
ATOM 835 O O . ARG A 1 111 ? 15.863 -2.210 -16.377 1.00 61.66 111 ARG A O 1
#

Nearest PDB structures (foldseek):
  8rz0-assembly4_G  TM=4.556E-01  e=3.189E+00  synthetic construct
  1lvf-assembly1_A  TM=5.248E-01  e=7.922E+00  Rattus norvegicus
  8ceo-assembly1_1  TM=4.084E-01  e=6.679E+00  Saccharomyces cerevisiae

pLDDT: mean 81.52, std 13.88, range [43.47, 97.19]

Foldseek 3Di:
DPPDDPPVVVVVVVVVVVVLVVLLVVLVVLLVVLQVVLCPLVVVCVVPVVQPSCNPPPPLVVSLVSLVVSLVVLLVSLVVQLVPDPDPVSVVSSVVSNVSSVVSSVVSNVD

Secondary structure (DSSP, 8-state):
---PPPHHHHHHHHHHHHHHHHHHHHHHHHHHHHHHHTTHHHHHHHH-TTS-TTTS--THHHHHHHHHHHHHHHHHHHHHHHHH---HHHHHHHHHHHHHHHHHHHHHHT-

Solvent-accessible surface area (backbone atoms only — not comparable to full-atom values): 6265 Å² total; per-residue (Å²): 136,85,82,75,73,58,71,69,59,54,51,52,54,50,50,56,52,49,53,50,52,50,54,53,51,53,36,52,52,49,47,49,50,48,63,54,60,73,47,53,66,63,49,51,40,72,74,40,76,85,51,56,98,68,69,64,72,75,55,63,66,54,54,43,51,48,31,48,52,50,39,52,54,39,39,50,54,28,50,55,50,29,72,72,48,88,48,68,66,57,29,51,53,25,49,50,53,39,53,53,36,52,52,49,41,54,59,49,68,74,107